Protein AF-A0A2E6LVF4-F1 (afdb_monomer_lite)

Sequence (150 aa):
MNKNSSKKTPPVAASDVGRAAFCPHFLELKQQGHTPSKQAQYLMKQGSQAHADFNQSITRAKSKDKRCYIASYLYGIDDPRTESLRQFRDKKLLPHKAGRFFVSAYYRTSPFIITLAQKSSMINKLLNTAINGFMTKIKDLNNNKNKGDS

Secondary structure (DSSP, 8-state):
--------PPPPPHHHHHHHHH-HHHHHHHHTTPPPPHHHHHHHHHHHHHHHHHHHHHHHHHHH----HHHHHHH-TT-HHHHHHHHHIIIIISSSHHHHHHHHHHHHHHHHHHHHHHH-HHHHHHHHHHHHHHHHHHHHHHHHHTTS--

pLDDT: mean 76.9, std 12.7, range [40.38, 95.19]

Radius of gyration: 26.53 Å; chains: 1; bounding box: 86×35×64 Å

Foldseek 3Di:
DDDPPPPDDPDDDPVLVVVCVVPVVVNVCVVVVPDDDPVVVVVVVVVVVVVVVVVVVVVVVVVVPLQQLLCCVLPNRPDVLSVLVVCCLVVPQVVDPNSVVVSVVSVVCVVVLVVVVVVDVVSVVVSVVVSVVVVVVSVVVVVVVVVPPD

Structure (mmCIF, N/CA/C/O backbone):
data_AF-A0A2E6LVF4-F1
#
_entry.id   AF-A0A2E6LVF4-F1
#
loop_
_atom_site.group_PDB
_atom_site.id
_atom_site.type_symbol
_atom_site.label_atom_id
_atom_site.label_alt_id
_atom_site.label_comp_id
_atom_site.label_asym_id
_atom_site.label_entity_id
_atom_site.label_seq_id
_atom_site.pdbx_PDB_ins_code
_atom_site.Cartn_x
_atom_site.Cartn_y
_atom_site.Cartn_z
_atom_site.occupancy
_atom_site.B_iso_or_equiv
_atom_site.auth_seq_id
_atom_site.auth_comp_id
_atom_site.auth_asym_id
_atom_site.auth_atom_id
_atom_site.pdbx_PDB_model_num
ATOM 1 N N . MET A 1 1 ? 47.069 -7.829 3.163 1.00 41.62 1 MET A N 1
ATOM 2 C CA . MET A 1 1 ? 45.705 -7.247 3.177 1.00 41.62 1 MET A CA 1
ATOM 3 C C . MET A 1 1 ? 45.307 -6.913 1.744 1.00 41.62 1 MET A C 1
ATOM 5 O O . MET A 1 1 ? 45.839 -5.951 1.213 1.00 41.62 1 MET A O 1
ATOM 9 N N . ASN A 1 2 ? 44.434 -7.690 1.095 1.00 43.41 2 ASN A N 1
ATOM 10 C CA . ASN A 1 2 ? 43.874 -7.308 -0.207 1.00 43.41 2 ASN A CA 1
ATOM 11 C C . ASN A 1 2 ? 42.346 -7.297 -0.100 1.00 43.41 2 ASN A C 1
ATOM 13 O O . ASN A 1 2 ? 41.736 -8.287 0.301 1.00 43.41 2 ASN A O 1
ATOM 17 N N . LYS A 1 3 ? 41.760 -6.120 -0.321 1.00 48.97 3 LYS A N 1
ATOM 18 C CA . LYS A 1 3 ? 40.359 -5.816 -0.033 1.00 48.97 3 LYS A CA 1
ATOM 19 C C . LYS A 1 3 ? 39.480 -6.537 -1.053 1.00 48.97 3 LYS A C 1
ATOM 21 O O . LYS A 1 3 ? 39.584 -6.306 -2.253 1.00 48.97 3 LYS A O 1
ATOM 26 N N . ASN A 1 4 ? 38.615 -7.408 -0.543 1.00 51.94 4 ASN A N 1
ATOM 27 C CA . ASN A 1 4 ? 37.596 -8.129 -1.290 1.00 51.94 4 ASN A CA 1
ATOM 28 C C . ASN A 1 4 ? 36.527 -7.128 -1.768 1.00 51.94 4 ASN A C 1
ATOM 30 O O . ASN A 1 4 ? 35.537 -6.862 -1.086 1.00 51.94 4 ASN A O 1
ATOM 34 N N . SER A 1 5 ? 36.786 -6.488 -2.907 1.00 54.06 5 SER A N 1
ATOM 35 C CA . SER A 1 5 ? 35.854 -5.581 -3.569 1.00 54.06 5 SER A CA 1
ATOM 36 C C . SER A 1 5 ? 34.705 -6.406 -4.139 1.00 54.06 5 SER A C 1
ATOM 38 O O . SER A 1 5 ? 34.815 -6.966 -5.227 1.00 54.06 5 SER A O 1
ATOM 40 N N . SER A 1 6 ? 33.611 -6.497 -3.382 1.00 55.31 6 SER A N 1
ATOM 41 C CA . SER A 1 6 ? 32.324 -7.045 -3.817 1.00 55.31 6 SER A CA 1
ATOM 42 C C . SER A 1 6 ? 31.917 -6.404 -5.153 1.00 55.31 6 SER A C 1
ATOM 44 O O . SER A 1 6 ? 31.409 -5.281 -5.192 1.00 55.31 6 SER A O 1
ATOM 46 N N . LYS A 1 7 ? 32.209 -7.079 -6.273 1.00 57.72 7 LYS A N 1
ATOM 47 C CA . LYS A 1 7 ? 31.788 -6.643 -7.607 1.00 57.72 7 LYS A CA 1
ATOM 48 C C . LYS A 1 7 ? 30.271 -6.783 -7.665 1.00 57.72 7 LYS A C 1
ATOM 50 O O . LYS A 1 7 ? 29.756 -7.886 -7.825 1.00 57.72 7 LYS A O 1
ATOM 55 N N . LYS A 1 8 ? 29.547 -5.673 -7.512 1.00 65.94 8 LYS A N 1
ATOM 56 C CA . LYS A 1 8 ? 28.104 -5.646 -7.767 1.00 65.94 8 LYS A CA 1
ATOM 57 C C . LYS A 1 8 ? 27.890 -5.915 -9.255 1.00 65.94 8 LYS A C 1
ATOM 59 O O . LYS A 1 8 ? 28.313 -5.118 -10.088 1.00 65.94 8 LYS A O 1
ATOM 64 N N . THR A 1 9 ? 27.274 -7.044 -9.586 1.00 77.12 9 THR A N 1
ATOM 65 C CA . THR A 1 9 ? 26.863 -7.343 -10.959 1.00 77.12 9 THR A CA 1
ATOM 66 C C . THR A 1 9 ? 25.803 -6.335 -11.405 1.00 77.12 9 THR A C 1
ATOM 68 O O . THR A 1 9 ? 24.913 -6.009 -10.612 1.00 77.12 9 THR A O 1
ATOM 71 N N . PRO A 1 10 ? 25.878 -5.828 -12.646 1.00 78.06 10 PRO A N 1
ATOM 72 C CA . PRO A 1 10 ? 24.862 -4.928 -13.167 1.00 78.06 10 PRO A CA 1
ATOM 73 C C . PRO A 1 10 ? 23.495 -5.631 -13.202 1.00 78.06 10 PRO A C 1
ATOM 75 O O . PRO A 1 10 ? 23.433 -6.854 -13.361 1.00 78.06 10 PRO A O 1
ATOM 78 N N . PRO A 1 11 ? 22.393 -4.883 -13.033 1.00 83.06 11 PRO A N 1
ATOM 79 C CA . PRO A 1 11 ? 21.054 -5.456 -13.065 1.00 83.06 11 PRO A CA 1
ATOM 80 C C . PRO A 1 11 ? 20.776 -6.097 -14.431 1.00 83.06 11 PRO A C 1
ATOM 82 O O . PRO A 1 11 ? 20.962 -5.466 -15.471 1.00 83.06 11 PRO A O 1
ATOM 85 N N . VAL A 1 12 ? 20.315 -7.351 -14.421 1.00 86.06 12 VAL A N 1
ATOM 86 C CA . VAL A 1 12 ? 19.948 -8.104 -15.629 1.00 86.06 12 VAL A CA 1
ATOM 87 C C . VAL A 1 12 ? 18.448 -7.956 -15.867 1.00 86.06 12 VAL A C 1
ATOM 89 O O . VAL A 1 12 ? 17.646 -8.206 -14.965 1.00 86.06 12 VAL A O 1
ATOM 92 N N . ALA A 1 13 ? 18.048 -7.549 -17.073 1.00 86.00 13 ALA A N 1
ATOM 93 C CA . ALA A 1 13 ? 16.633 -7.445 -17.410 1.00 86.00 13 ALA A CA 1
ATOM 94 C C . ALA A 1 13 ? 16.029 -8.838 -17.639 1.00 86.00 13 ALA A C 1
ATOM 96 O O . ALA A 1 13 ? 16.625 -9.683 -18.305 1.00 86.00 13 ALA A O 1
ATOM 97 N N . ALA A 1 14 ? 14.802 -9.062 -17.162 1.00 87.56 14 ALA A N 1
ATOM 98 C CA . ALA A 1 14 ? 14.094 -10.331 -17.359 1.00 87.56 14 ALA A CA 1
ATOM 99 C C . ALA A 1 14 ? 13.953 -10.706 -18.849 1.00 87.56 14 ALA A C 1
ATOM 101 O O . ALA A 1 14 ? 14.059 -11.873 -19.219 1.00 87.56 14 ALA A O 1
ATOM 102 N N . SER A 1 15 ? 13.789 -9.708 -19.721 1.00 85.62 15 SER A N 1
ATOM 103 C CA . SER A 1 15 ? 13.723 -9.900 -21.172 1.00 85.62 15 SER A CA 1
ATOM 104 C C . SER A 1 15 ? 15.050 -10.340 -21.795 1.00 85.62 15 SER A C 1
ATOM 106 O O . SER A 1 15 ? 15.044 -10.930 -22.873 1.00 85.62 15 SER A O 1
ATOM 108 N N . ASP A 1 16 ? 16.188 -10.072 -21.153 1.00 87.06 16 ASP A N 1
ATOM 109 C CA . ASP A 1 16 ? 17.487 -10.553 -21.626 1.00 87.06 16 ASP A CA 1
ATOM 110 C C . ASP A 1 16 ? 17.668 -12.027 -21.297 1.00 87.06 16 ASP A C 1
ATOM 112 O O . ASP A 1 16 ? 18.053 -12.791 -22.175 1.00 87.06 16 ASP A O 1
ATOM 116 N N . VAL A 1 17 ? 17.310 -12.433 -20.074 1.00 89.38 17 VAL A N 1
ATOM 117 C CA . VAL A 1 17 ? 17.316 -13.846 -19.665 1.00 89.38 17 VAL A CA 1
ATOM 118 C C . VAL A 1 17 ? 16.384 -14.657 -20.563 1.00 89.38 17 VAL A C 1
ATOM 120 O O . VAL A 1 17 ? 16.783 -15.688 -21.097 1.00 89.38 17 VAL A O 1
ATOM 123 N N . GLY A 1 18 ? 15.167 -14.152 -20.794 1.00 89.88 18 GLY A N 1
ATOM 124 C CA . GLY A 1 18 ? 14.196 -14.803 -21.669 1.00 89.88 18 GLY A CA 1
ATOM 125 C C . GLY A 1 18 ? 14.708 -14.963 -23.100 1.00 89.88 18 GLY A C 1
ATOM 126 O O . GLY A 1 18 ? 14.621 -16.048 -23.658 1.00 89.88 18 GLY A O 1
ATOM 127 N N . ARG A 1 19 ? 15.297 -13.918 -23.694 1.00 87.94 19 ARG A N 1
ATOM 128 C CA . ARG A 1 19 ? 15.840 -14.000 -25.062 1.00 87.94 19 ARG A CA 1
ATOM 129 C C . ARG A 1 19 ? 17.070 -14.897 -25.158 1.00 87.94 19 ARG A C 1
ATOM 131 O O . ARG A 1 19 ? 17.174 -15.646 -26.123 1.00 87.94 19 ARG A O 1
ATOM 138 N N . ALA A 1 20 ? 17.953 -14.860 -24.161 1.00 89.50 20 ALA A N 1
ATOM 139 C CA . ALA A 1 20 ? 19.141 -15.707 -24.112 1.00 89.50 20 ALA A CA 1
ATOM 140 C C . ALA A 1 20 ? 18.792 -17.203 -24.044 1.00 89.50 20 ALA A C 1
ATOM 142 O O . ALA A 1 20 ? 19.532 -18.013 -24.592 1.00 89.50 20 ALA A O 1
ATOM 143 N N . ALA A 1 21 ? 17.652 -17.563 -23.438 1.00 93.25 21 ALA A N 1
ATOM 144 C CA . ALA A 1 21 ? 17.172 -18.946 -23.409 1.00 93.25 21 ALA A CA 1
ATOM 145 C C . ALA A 1 21 ? 16.827 -19.494 -24.806 1.00 93.25 21 ALA A C 1
ATOM 147 O O . ALA A 1 21 ? 17.006 -20.682 -25.053 1.00 93.25 21 ALA A O 1
ATOM 148 N N . PHE A 1 22 ? 16.353 -18.640 -25.720 1.00 92.19 22 PHE A N 1
ATOM 149 C CA . PHE A 1 22 ? 16.023 -19.038 -27.093 1.00 92.19 22 PHE A CA 1
ATOM 150 C C . PHE A 1 22 ? 17.192 -18.842 -28.064 1.00 92.19 22 PHE A C 1
ATOM 152 O O . PHE A 1 22 ? 17.386 -19.652 -28.964 1.00 92.19 22 PHE A O 1
ATOM 159 N N . CYS A 1 23 ? 17.953 -17.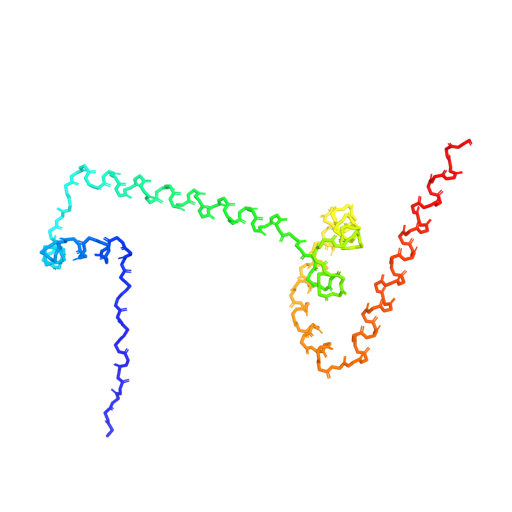756 -27.911 1.00 89.69 23 CYS A N 1
ATOM 160 C CA . CYS A 1 23 ? 19.057 -17.407 -28.796 1.00 89.69 23 CYS A CA 1
ATOM 161 C C . CYS A 1 23 ? 20.216 -16.795 -27.991 1.00 89.69 23 CYS A C 1
ATOM 163 O O . CYS A 1 23 ? 20.184 -15.602 -27.677 1.00 89.69 23 CYS A O 1
ATOM 165 N N . PRO A 1 24 ? 21.269 -17.574 -27.691 1.00 89.50 24 PRO A N 1
ATOM 166 C CA . PRO A 1 24 ? 22.457 -17.074 -26.998 1.00 89.50 24 PRO A CA 1
ATOM 167 C C . PRO A 1 24 ? 23.143 -15.930 -27.756 1.00 89.50 24 PRO A C 1
ATOM 169 O O . PRO A 1 24 ? 23.601 -14.964 -27.148 1.00 89.50 24 PRO A O 1
ATOM 172 N N . HIS A 1 25 ? 23.125 -15.991 -29.092 1.00 90.69 25 HIS A N 1
ATOM 173 C CA . HIS A 1 25 ? 23.748 -14.997 -29.965 1.00 90.69 25 HIS A CA 1
ATOM 174 C C . HIS A 1 25 ? 23.147 -13.586 -29.801 1.00 90.69 25 HIS A C 1
ATOM 176 O O . HIS A 1 25 ? 23.851 -12.580 -29.893 1.00 90.69 25 HIS A O 1
ATOM 182 N N . PHE A 1 26 ? 21.860 -13.478 -29.448 1.00 88.62 26 PHE A N 1
ATOM 183 C CA . PHE A 1 26 ? 21.244 -12.187 -29.121 1.00 88.62 26 PHE A CA 1
ATOM 184 C C . PHE A 1 26 ? 21.996 -11.447 -27.998 1.00 88.62 26 PHE A C 1
ATOM 186 O O . PHE A 1 26 ? 22.110 -10.218 -28.031 1.00 88.62 26 PHE A O 1
ATOM 193 N N . LEU A 1 27 ? 22.513 -12.177 -27.004 1.00 88.50 27 LEU A N 1
ATOM 194 C CA . LEU A 1 27 ? 23.215 -11.580 -25.872 1.00 88.50 27 LEU A CA 1
ATOM 195 C C . LEU A 1 27 ? 24.570 -10.997 -26.294 1.00 88.50 27 LEU A C 1
ATOM 197 O O . LEU A 1 27 ? 24.925 -9.913 -25.837 1.00 88.50 27 LEU A O 1
ATOM 201 N N . GLU A 1 28 ? 25.286 -11.671 -27.195 1.00 90.00 28 GLU A N 1
ATOM 202 C CA . GLU A 1 28 ? 26.558 -11.197 -27.756 1.00 90.00 28 GLU A CA 1
ATOM 203 C C . GLU A 1 28 ? 26.364 -9.904 -28.553 1.00 90.00 28 GLU A C 1
ATOM 205 O O . GLU A 1 28 ? 27.052 -8.914 -28.309 1.00 90.00 28 GLU A O 1
ATOM 210 N N . LEU A 1 29 ? 25.359 -9.871 -29.435 1.00 88.56 29 LEU A N 1
ATOM 211 C CA . LEU A 1 29 ? 24.989 -8.678 -30.205 1.00 88.56 29 LEU A CA 1
ATOM 212 C C . LEU A 1 29 ? 24.655 -7.497 -29.284 1.00 88.56 29 LEU A C 1
ATOM 214 O O . LEU A 1 29 ? 25.062 -6.359 -29.533 1.00 88.56 29 LEU A O 1
ATOM 218 N N . LYS A 1 30 ? 23.946 -7.761 -28.181 1.00 86.69 30 LYS A N 1
ATOM 219 C CA . LYS A 1 30 ? 23.636 -6.740 -27.177 1.00 86.69 30 LYS A CA 1
ATOM 220 C C . LYS A 1 30 ? 24.895 -6.230 -26.467 1.00 86.69 30 LYS A C 1
ATOM 222 O O . LYS A 1 30 ? 24.999 -5.028 -26.232 1.00 86.69 30 LYS A O 1
ATOM 227 N N . GLN A 1 31 ? 25.841 -7.110 -26.134 1.00 86.75 31 GLN A N 1
ATOM 228 C CA . GLN A 1 31 ? 27.120 -6.729 -25.518 1.00 86.75 31 GLN A CA 1
ATOM 229 C C . GLN A 1 31 ? 27.994 -5.893 -26.459 1.00 86.75 31 GLN A C 1
ATOM 231 O O . GLN A 1 31 ? 28.641 -4.951 -26.013 1.00 86.75 31 GLN A O 1
ATOM 236 N N . GLN A 1 32 ? 27.953 -6.187 -27.758 1.00 90.94 32 GLN A N 1
ATOM 237 C CA . GLN A 1 32 ? 28.602 -5.403 -28.814 1.00 90.94 32 GLN A CA 1
ATOM 238 C C . GLN A 1 32 ? 27.914 -4.048 -29.075 1.00 90.94 32 GLN A C 1
ATOM 240 O O . GLN A 1 32 ? 28.397 -3.249 -29.872 1.00 90.94 32 GLN A O 1
ATOM 245 N N . GLY A 1 33 ? 26.797 -3.759 -28.397 1.00 87.62 33 GLY A N 1
ATOM 246 C CA . GLY A 1 33 ? 26.097 -2.481 -28.500 1.00 87.62 33 GLY A CA 1
ATOM 247 C C . GLY A 1 33 ? 25.200 -2.352 -29.732 1.00 87.62 33 GLY A C 1
ATOM 248 O O . GLY A 1 33 ? 24.794 -1.239 -30.069 1.00 87.62 33 GLY A O 1
ATOM 249 N N . HIS A 1 34 ? 24.853 -3.459 -30.402 1.00 86.88 34 HIS A N 1
ATOM 250 C CA . HIS A 1 34 ? 23.921 -3.410 -31.525 1.00 86.88 34 HIS A CA 1
ATOM 251 C C . HIS A 1 34 ? 22.544 -2.922 -31.072 1.00 86.88 34 HIS A C 1
ATOM 253 O O . HIS A 1 34 ? 21.962 -3.406 -30.095 1.00 86.88 34 HIS A O 1
ATOM 259 N N . THR A 1 35 ? 22.005 -1.948 -31.805 1.00 83.88 35 THR A N 1
ATOM 260 C CA . THR A 1 35 ? 20.710 -1.358 -31.474 1.00 83.88 35 THR A CA 1
ATOM 261 C C . THR A 1 35 ? 19.565 -2.203 -32.038 1.00 83.88 35 THR A C 1
ATOM 263 O O . THR A 1 35 ? 19.644 -2.700 -33.164 1.00 83.88 35 THR A O 1
ATOM 266 N N . PRO A 1 36 ? 18.478 -2.394 -31.271 1.00 85.50 36 PRO A N 1
ATOM 267 C CA . PRO A 1 36 ? 17.307 -3.109 -31.757 1.00 85.50 36 PRO A CA 1
ATOM 268 C C . PRO A 1 36 ? 16.617 -2.332 -32.885 1.00 85.50 36 PRO A C 1
ATOM 270 O O . PRO A 1 36 ? 16.675 -1.101 -32.931 1.00 85.50 36 PRO A O 1
ATOM 273 N N . SER A 1 37 ? 15.912 -3.051 -33.762 1.00 90.69 37 SER A N 1
ATOM 274 C CA . SER A 1 37 ? 15.150 -2.456 -34.867 1.00 90.69 37 SER A CA 1
ATOM 275 C C . SER A 1 37 ? 14.093 -1.457 -34.372 1.00 90.69 37 SER A C 1
ATOM 277 O O . SER A 1 37 ? 13.613 -1.547 -33.239 1.00 90.69 37 SER A O 1
ATOM 279 N N . LYS A 1 38 ? 13.665 -0.522 -35.233 1.00 94.56 38 LYS A N 1
ATOM 280 C CA . LYS A 1 38 ? 12.624 0.471 -34.890 1.00 94.56 38 LYS A CA 1
ATOM 281 C C . LYS A 1 38 ? 11.333 -0.183 -34.384 1.00 94.56 38 LYS A C 1
ATOM 283 O O . LYS A 1 38 ? 10.740 0.282 -33.414 1.00 94.56 38 LYS A O 1
ATOM 288 N N . GLN A 1 39 ? 10.928 -1.290 -35.006 1.00 94.00 39 GLN A N 1
ATOM 289 C CA . GLN A 1 39 ? 9.763 -2.064 -34.582 1.00 94.00 39 GLN A CA 1
ATOM 290 C C . GLN A 1 39 ? 9.964 -2.663 -33.184 1.00 94.00 39 GLN A C 1
ATOM 292 O O . GLN A 1 39 ? 9.086 -2.542 -32.332 1.00 94.00 39 GLN A O 1
ATOM 297 N N . ALA A 1 40 ? 11.132 -3.252 -32.913 1.00 87.69 40 ALA A N 1
ATOM 298 C CA . ALA A 1 40 ? 11.448 -3.793 -31.594 1.00 87.69 40 ALA A CA 1
ATOM 299 C C . ALA A 1 40 ? 11.470 -2.696 -30.516 1.00 87.69 40 ALA A C 1
ATOM 301 O O . ALA A 1 40 ? 10.923 -2.891 -29.433 1.00 87.69 40 ALA A O 1
ATOM 302 N N . GLN A 1 41 ? 12.021 -1.518 -30.822 1.00 91.56 41 GLN A N 1
ATOM 303 C CA . GLN A 1 41 ? 11.997 -0.363 -29.917 1.00 91.56 41 GLN A CA 1
ATOM 304 C C . GLN A 1 41 ? 10.566 0.087 -29.599 1.00 91.56 41 GLN A C 1
ATOM 306 O O . GLN A 1 41 ? 10.243 0.336 -28.436 1.00 91.56 41 GLN A O 1
ATOM 311 N N . TYR A 1 42 ? 9.693 0.147 -30.610 1.00 94.75 42 TYR A N 1
ATOM 312 C CA . TYR A 1 42 ? 8.279 0.470 -30.423 1.00 94.75 42 TYR A CA 1
ATOM 313 C C . TYR A 1 42 ? 7.591 -0.529 -29.482 1.00 94.75 42 TYR A C 1
ATOM 315 O O . TYR A 1 42 ? 6.961 -0.115 -28.509 1.00 94.75 42 TYR A O 1
ATOM 323 N N . LEU A 1 43 ? 7.781 -1.834 -29.704 1.00 91.75 43 LEU A N 1
ATOM 324 C CA . LEU A 1 43 ? 7.214 -2.886 -28.852 1.00 91.75 43 LEU A CA 1
ATOM 325 C C . LEU A 1 43 ? 7.738 -2.809 -27.408 1.00 91.75 43 LEU A C 1
ATOM 327 O O . LEU A 1 43 ? 6.966 -2.938 -26.460 1.00 91.75 43 LEU A O 1
ATOM 331 N N . MET A 1 44 ? 9.033 -2.538 -27.218 1.00 88.56 44 MET A N 1
ATOM 332 C CA . MET A 1 44 ? 9.627 -2.370 -25.885 1.00 88.56 44 MET A CA 1
ATOM 333 C C . MET A 1 44 ? 9.062 -1.152 -25.145 1.00 88.56 44 MET A C 1
ATOM 335 O O . MET A 1 44 ? 8.820 -1.220 -23.937 1.00 88.56 44 MET A O 1
ATOM 339 N N . LYS A 1 45 ? 8.823 -0.044 -25.857 1.00 93.19 45 LYS A N 1
ATOM 340 C CA . LYS A 1 45 ? 8.197 1.157 -25.289 1.00 93.19 45 LYS A CA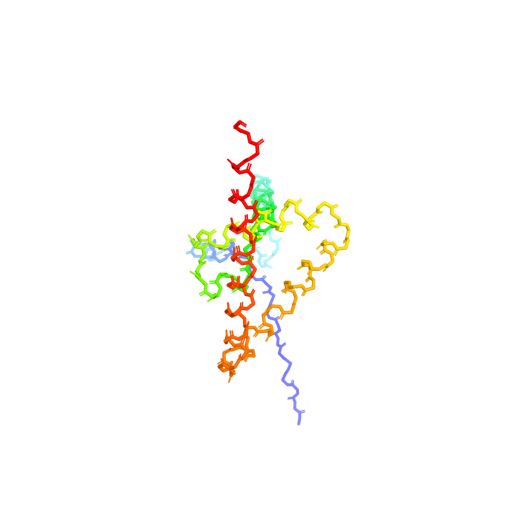 1
ATOM 341 C C . LYS A 1 45 ? 6.753 0.880 -24.871 1.00 93.19 45 LYS A C 1
ATOM 343 O O . LYS A 1 45 ? 6.380 1.226 -23.754 1.00 93.19 45 LYS A O 1
ATOM 348 N N . GLN A 1 46 ? 5.984 0.206 -25.728 1.00 95.19 46 GLN A N 1
ATOM 349 C CA . GLN A 1 46 ? 4.618 -0.238 -25.426 1.00 95.19 46 GLN A CA 1
ATOM 350 C C . GLN A 1 46 ? 4.582 -1.135 -24.179 1.00 95.19 46 GLN A C 1
ATOM 352 O O . GLN A 1 46 ? 3.827 -0.869 -23.246 1.00 95.19 46 GLN A O 1
ATOM 357 N N . GLY A 1 47 ? 5.463 -2.139 -24.100 1.00 91.19 47 GLY A N 1
ATOM 358 C CA . GLY A 1 47 ? 5.572 -3.008 -22.923 1.00 91.19 47 GLY A CA 1
ATOM 359 C C . GLY A 1 47 ? 5.938 -2.242 -21.648 1.00 91.19 47 GLY A C 1
ATOM 360 O O . GLY A 1 47 ? 5.357 -2.471 -20.590 1.00 91.19 47 GLY A O 1
ATOM 361 N N . SER A 1 48 ? 6.858 -1.279 -21.749 1.00 92.56 48 SER A N 1
ATOM 362 C CA . SER A 1 48 ? 7.268 -0.439 -20.614 1.00 92.56 48 SER A CA 1
ATOM 363 C C . SER A 1 48 ? 6.115 0.422 -20.088 1.00 92.56 48 SER A C 1
ATOM 365 O O . SER A 1 48 ? 5.965 0.566 -18.875 1.00 92.56 48 SER A O 1
ATOM 367 N N . GLN A 1 49 ? 5.275 0.951 -20.982 1.00 94.81 49 GLN A N 1
ATOM 368 C CA . GLN A 1 49 ? 4.071 1.692 -20.607 1.00 94.81 49 GLN A CA 1
ATOM 369 C C . GLN A 1 49 ? 3.051 0.783 -19.910 1.00 94.81 49 GLN A C 1
ATOM 371 O O . GLN A 1 49 ? 2.606 1.107 -18.813 1.00 94.81 49 GLN A O 1
ATOM 376 N N . ALA A 1 50 ? 2.774 -0.398 -20.469 1.00 93.69 50 ALA A N 1
ATOM 377 C CA . ALA A 1 50 ? 1.872 -1.367 -19.847 1.00 93.69 50 ALA A CA 1
ATOM 378 C C . ALA A 1 50 ? 2.341 -1.782 -18.436 1.00 93.69 50 ALA A C 1
ATOM 380 O O . ALA A 1 50 ? 1.534 -1.874 -17.508 1.00 93.69 50 ALA A O 1
ATOM 381 N N . HIS A 1 51 ? 3.651 -1.971 -18.235 1.00 91.38 51 HIS A N 1
ATOM 382 C CA . HIS A 1 51 ? 4.217 -2.228 -16.908 1.00 91.38 51 HIS A CA 1
ATOM 383 C C . HIS A 1 51 ? 4.030 -1.051 -15.944 1.00 91.38 51 HIS A C 1
ATOM 385 O O . HIS A 1 51 ? 3.729 -1.268 -14.769 1.00 91.38 51 HIS A O 1
ATOM 391 N N . ALA A 1 52 ? 4.204 0.186 -16.413 1.00 92.94 52 ALA A N 1
ATOM 392 C CA . ALA A 1 52 ? 3.991 1.374 -15.593 1.00 92.94 52 ALA A CA 1
ATOM 393 C C . ALA A 1 52 ? 2.523 1.500 -15.156 1.00 92.94 52 ALA A C 1
ATOM 395 O O . ALA A 1 52 ? 2.255 1.706 -13.969 1.00 92.94 52 ALA A O 1
ATOM 396 N N . ASP A 1 53 ? 1.588 1.291 -16.082 1.00 93.75 53 ASP A N 1
ATOM 397 C CA . ASP A 1 53 ? 0.148 1.339 -15.820 1.00 93.75 53 ASP A CA 1
ATOM 398 C C . ASP A 1 53 ? -0.270 0.249 -14.823 1.00 93.75 53 ASP A C 1
ATOM 400 O O . ASP A 1 53 ? -0.972 0.519 -13.840 1.00 93.75 53 ASP A O 1
ATOM 404 N N . PHE A 1 54 ? 0.241 -0.974 -14.999 1.00 92.75 54 PHE A N 1
ATOM 405 C CA . PHE A 1 54 ? 0.023 -2.068 -14.055 1.00 92.75 54 PHE A CA 1
ATOM 406 C C . PHE A 1 54 ? 0.577 -1.734 -12.665 1.00 92.75 54 PHE A C 1
ATOM 408 O O . PHE A 1 54 ? -0.157 -1.810 -11.677 1.00 92.75 54 PHE A O 1
ATOM 415 N N . ASN A 1 55 ? 1.829 -1.283 -12.567 1.00 92.62 55 ASN A N 1
ATOM 416 C CA . ASN A 1 55 ? 2.435 -0.896 -11.291 1.00 92.62 55 ASN A CA 1
ATOM 417 C C . ASN A 1 55 ? 1.653 0.230 -10.603 1.00 92.62 55 ASN A C 1
ATOM 419 O O . ASN A 1 55 ? 1.488 0.225 -9.376 1.00 92.62 55 ASN A O 1
ATOM 423 N N . GLN A 1 56 ? 1.120 1.175 -11.375 1.00 90.94 56 GLN A N 1
ATOM 424 C CA . GLN A 1 56 ? 0.268 2.231 -10.851 1.00 90.94 56 GLN A CA 1
ATOM 425 C C . GLN A 1 56 ? -1.053 1.666 -10.313 1.00 90.94 56 GLN A C 1
ATOM 427 O O . GLN A 1 56 ? -1.481 2.049 -9.221 1.00 90.94 56 GLN A O 1
ATOM 432 N N . SER A 1 57 ? -1.681 0.732 -11.032 1.00 88.06 57 SER A N 1
ATOM 433 C CA . SER A 1 57 ? -2.912 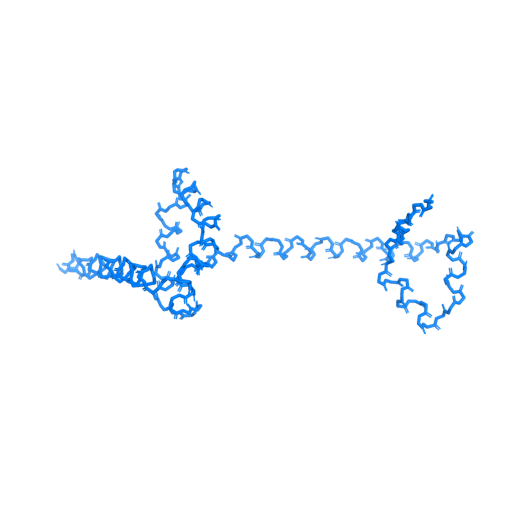0.064 -10.594 1.00 88.06 57 SER A CA 1
ATOM 434 C C . SER A 1 57 ? -2.717 -0.712 -9.286 1.00 88.06 57 SER A C 1
ATOM 436 O O . SER A 1 57 ? -3.508 -0.544 -8.357 1.00 88.06 57 SER A O 1
ATOM 438 N N . ILE A 1 58 ? -1.610 -1.450 -9.151 1.00 87.88 58 ILE A N 1
ATOM 439 C CA . ILE A 1 58 ? -1.254 -2.184 -7.931 1.00 87.88 58 ILE A CA 1
ATOM 440 C C . ILE A 1 58 ? -0.995 -1.217 -6.779 1.00 87.88 58 ILE A C 1
ATOM 442 O O . ILE A 1 58 ? -1.479 -1.429 -5.670 1.00 87.88 58 ILE A O 1
ATOM 446 N N . THR A 1 59 ? -0.292 -0.113 -7.029 1.00 78.12 59 THR A N 1
ATOM 447 C CA . THR A 1 59 ? -0.041 0.907 -6.001 1.00 78.12 59 THR A CA 1
ATOM 448 C C . THR A 1 59 ? -1.345 1.548 -5.512 1.00 78.12 59 THR A C 1
ATOM 450 O O . THR A 1 59 ? -1.537 1.723 -4.307 1.00 78.12 59 THR A O 1
ATOM 453 N N . ARG A 1 60 ? -2.280 1.847 -6.426 1.00 75.44 60 ARG A N 1
ATOM 454 C CA . ARG A 1 60 ? -3.627 2.350 -6.096 1.00 75.44 60 ARG A CA 1
ATOM 455 C C . ARG A 1 60 ? -4.468 1.310 -5.350 1.00 75.44 60 ARG A C 1
ATOM 457 O O . ARG A 1 60 ? -5.211 1.671 -4.443 1.00 75.44 60 ARG A O 1
ATOM 464 N N . ALA A 1 61 ? -4.367 0.033 -5.709 1.00 73.50 61 ALA A N 1
ATOM 465 C CA . ALA A 1 61 ? -5.045 -1.049 -5.000 1.00 73.50 61 ALA A CA 1
ATOM 466 C C . ALA A 1 61 ? -4.477 -1.223 -3.582 1.00 73.50 61 ALA A C 1
ATOM 468 O O . ALA A 1 61 ? -5.233 -1.300 -2.620 1.00 73.50 61 ALA A O 1
ATOM 469 N N . LYS A 1 62 ? -3.151 -1.166 -3.422 1.00 67.62 62 LYS A N 1
ATOM 470 C CA . LYS A 1 62 ? -2.464 -1.256 -2.127 1.00 67.62 62 LYS A CA 1
ATOM 471 C C . LYS A 1 62 ? -2.785 -0.084 -1.196 1.00 67.62 62 LYS A C 1
ATOM 473 O O . LYS A 1 62 ? -2.915 -0.285 0.003 1.00 67.62 62 LYS A O 1
ATOM 478 N N . SER A 1 63 ? -2.940 1.135 -1.716 1.00 60.81 63 SER A N 1
ATOM 479 C CA . SER A 1 63 ? -3.359 2.283 -0.893 1.00 60.81 63 SER A CA 1
ATOM 480 C C . SER A 1 63 ? -4.830 2.207 -0.459 1.00 60.81 63 SER A C 1
ATOM 482 O O . SER A 1 63 ? -5.213 2.801 0.556 1.00 60.81 63 SER A O 1
ATOM 484 N N . LYS A 1 64 ? -5.655 1.456 -1.200 1.00 58.12 64 LYS A N 1
ATOM 485 C CA . LYS A 1 64 ? -7.021 1.088 -0.806 1.00 58.12 64 LYS A CA 1
ATOM 486 C C . LYS A 1 64 ? -7.057 -0.103 0.151 1.00 58.12 64 LYS A C 1
ATOM 488 O O . LYS A 1 64 ? -7.974 -0.168 0.967 1.00 58.12 64 LYS A O 1
ATOM 493 N N . ASP A 1 65 ? -6.064 -0.991 0.102 1.00 61.09 65 ASP A N 1
ATOM 494 C CA . ASP A 1 65 ? -5.904 -2.105 1.037 1.00 61.09 65 ASP A CA 1
ATOM 495 C C . ASP A 1 65 ? -5.474 -1.603 2.425 1.00 61.09 65 ASP A C 1
ATOM 497 O O . ASP A 1 65 ? -4.319 -1.658 2.845 1.00 61.09 65 ASP A O 1
ATOM 501 N N . LYS A 1 66 ? -6.443 -1.051 3.152 1.00 62.16 66 LYS A N 1
ATOM 502 C CA . LYS A 1 66 ? -6.280 -0.575 4.522 1.00 62.16 66 LYS A CA 1
ATOM 503 C C . LYS A 1 66 ? -6.703 -1.679 5.492 1.00 62.16 66 LYS A C 1
ATOM 505 O O . LYS A 1 66 ? -7.609 -1.500 6.308 1.00 62.16 66 LYS A O 1
ATOM 510 N N . ARG A 1 67 ? -6.100 -2.862 5.401 1.00 66.44 67 ARG A N 1
ATOM 511 C CA . ARG A 1 67 ? -6.302 -3.925 6.401 1.00 66.44 67 ARG A CA 1
ATOM 512 C C . ARG A 1 67 ? -5.857 -3.424 7.775 1.00 66.44 67 ARG A C 1
ATOM 514 O O . ARG A 1 67 ? -4.775 -2.866 7.900 1.00 66.44 67 ARG A O 1
ATOM 521 N N . CYS A 1 68 ? -6.691 -3.539 8.806 1.00 68.00 68 CYS A N 1
ATOM 522 C CA . CYS A 1 68 ? -6.315 -3.178 10.177 1.00 68.00 68 CYS A CA 1
ATOM 523 C C . CYS A 1 68 ? -5.405 -4.275 10.735 1.00 68.00 68 CYS A C 1
ATOM 525 O O . CYS A 1 68 ? -5.891 -5.350 11.072 1.00 68.00 68 CYS A O 1
ATOM 527 N N . TYR A 1 69 ? -4.100 -4.014 10.824 1.00 71.31 69 TYR A N 1
ATOM 528 C CA . TYR A 1 69 ? -3.092 -5.035 11.131 1.00 71.31 69 TYR A CA 1
ATOM 529 C C . TYR A 1 69 ? -3.339 -5.741 12.479 1.00 71.31 69 TYR A C 1
ATOM 531 O O . TYR A 1 69 ? -3.273 -6.963 12.560 1.00 71.31 69 TYR A O 1
ATOM 539 N N . ILE A 1 70 ? -3.693 -4.983 13.522 1.00 68.31 70 ILE A N 1
ATOM 540 C CA . ILE A 1 70 ? -3.978 -5.533 14.859 1.00 68.31 70 ILE A CA 1
ATOM 541 C C . ILE A 1 70 ? -5.268 -6.370 14.864 1.00 68.31 70 ILE A C 1
ATOM 543 O O . ILE A 1 70 ? -5.310 -7.433 15.474 1.00 68.31 70 ILE A O 1
ATOM 547 N N . ALA A 1 71 ? -6.317 -5.919 14.172 1.00 69.38 71 ALA A N 1
ATOM 548 C CA . ALA A 1 71 ? -7.594 -6.636 14.135 1.00 69.38 71 ALA A CA 1
ATOM 549 C C . ALA A 1 71 ? -7.487 -7.933 13.319 1.00 69.38 71 ALA A C 1
ATOM 551 O O . ALA A 1 71 ? -7.942 -8.979 13.769 1.00 69.38 71 ALA A O 1
ATOM 552 N N . SER A 1 72 ? -6.799 -7.881 12.172 1.00 73.19 72 SER A N 1
ATOM 553 C CA . SER A 1 72 ? -6.482 -9.066 11.371 1.00 73.19 72 SER A CA 1
ATOM 554 C C . SER A 1 72 ? -5.643 -10.084 12.142 1.00 73.19 72 SER A C 1
ATOM 556 O O . SER A 1 72 ? -5.853 -11.278 11.967 1.00 73.19 72 SER A O 1
ATOM 558 N N . TYR A 1 73 ? -4.736 -9.629 13.011 1.00 72.38 73 TYR A N 1
ATOM 559 C CA . TYR A 1 73 ? -3.945 -10.507 13.875 1.00 72.38 73 TYR A CA 1
ATOM 560 C C . TYR A 1 73 ? -4.784 -11.195 14.967 1.00 72.38 73 TYR A C 1
ATOM 562 O O . TYR A 1 73 ? -4.538 -12.355 15.276 1.00 72.38 73 TYR A O 1
ATOM 570 N N . LEU A 1 74 ? -5.769 -10.503 15.549 1.00 68.00 74 LEU A N 1
ATOM 571 C CA . LEU A 1 74 ? -6.552 -11.023 16.680 1.00 68.00 74 LEU A CA 1
ATOM 572 C C . LEU A 1 74 ? -7.763 -11.862 16.270 1.00 68.00 74 LEU A C 1
ATOM 574 O O . LEU A 1 74 ? -8.074 -12.841 16.940 1.00 68.00 74 LEU A O 1
ATOM 578 N N . TYR A 1 75 ? -8.458 -11.470 15.202 1.00 71.25 75 TYR A N 1
ATOM 579 C CA . TYR A 1 75 ? -9.729 -12.087 14.809 1.00 71.25 75 TYR A CA 1
ATOM 580 C C . TYR A 1 75 ? -9.699 -12.738 13.426 1.00 71.25 75 TYR A C 1
ATOM 582 O O . TYR A 1 75 ? -10.584 -13.521 13.103 1.00 71.25 75 TYR A O 1
ATOM 590 N N . GLY A 1 76 ? -8.689 -12.436 12.609 1.00 69.69 76 GLY A N 1
ATOM 591 C CA . GLY A 1 76 ? -8.635 -12.853 11.212 1.00 69.69 76 GLY A CA 1
ATOM 592 C C . GLY A 1 76 ? -9.105 -11.767 10.240 1.00 69.69 76 GLY A C 1
ATOM 593 O O . GLY A 1 76 ? -9.669 -10.731 10.610 1.00 69.69 76 GLY A O 1
ATOM 594 N N . ILE A 1 77 ? -8.791 -11.976 8.959 1.00 70.75 77 ILE A N 1
ATOM 595 C CA . ILE A 1 77 ? -8.994 -10.990 7.884 1.00 70.75 77 ILE A CA 1
ATOM 596 C C . ILE A 1 77 ? -10.479 -10.774 7.562 1.00 70.75 77 ILE A C 1
ATOM 598 O O . ILE A 1 77 ? -10.849 -9.627 7.283 1.00 70.75 77 ILE A O 1
ATOM 602 N N . ASP A 1 78 ? -11.285 -11.833 7.667 1.00 71.12 78 ASP A N 1
ATOM 603 C CA . ASP A 1 78 ? -12.694 -11.879 7.246 1.00 71.12 78 ASP A CA 1
ATOM 604 C C . ASP A 1 78 ? -13.684 -11.818 8.424 1.00 71.12 78 ASP A C 1
ATOM 606 O O . ASP A 1 78 ? -14.869 -12.107 8.277 1.00 71.12 78 ASP A O 1
ATOM 610 N N . ASP A 1 79 ? -13.218 -11.429 9.614 1.00 75.00 79 ASP A N 1
ATOM 611 C CA . ASP A 1 79 ? -14.084 -11.328 10.788 1.00 75.00 79 ASP A CA 1
ATOM 612 C C . ASP A 1 79 ? -14.958 -10.047 10.739 1.00 75.00 79 ASP A C 1
ATOM 614 O O . ASP A 1 79 ? -14.427 -8.947 10.519 1.00 75.00 79 ASP A O 1
ATOM 618 N N . PRO A 1 80 ? -16.279 -10.129 11.008 1.00 72.38 80 PRO A N 1
ATOM 619 C CA . PRO A 1 80 ? -17.191 -8.974 11.040 1.00 72.38 80 PRO A CA 1
ATOM 620 C C . PRO A 1 80 ? -16.746 -7.838 11.979 1.00 72.38 80 PRO A C 1
ATOM 622 O O . PRO A 1 80 ? -17.055 -6.658 11.765 1.00 72.38 80 PRO A O 1
ATOM 625 N N . ARG A 1 81 ? -15.990 -8.177 13.027 1.00 70.06 81 ARG A N 1
ATOM 626 C CA . ARG A 1 81 ? -15.392 -7.225 13.969 1.00 70.06 81 ARG A CA 1
ATOM 627 C C . ARG A 1 81 ? -14.295 -6.404 13.288 1.00 70.06 81 ARG A C 1
ATOM 629 O O . ARG A 1 81 ? -14.230 -5.183 13.440 1.00 70.06 81 ARG A O 1
ATOM 636 N N . THR A 1 82 ? -13.469 -7.038 12.463 1.00 70.31 82 THR A N 1
ATOM 637 C CA . T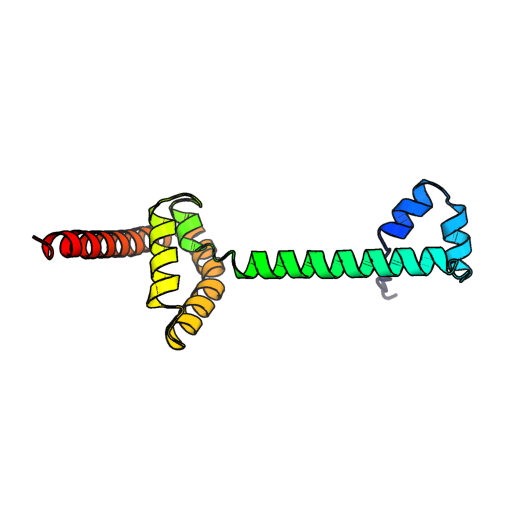HR A 1 82 ? -12.449 -6.345 11.667 1.00 70.31 82 THR A CA 1
ATOM 638 C C . THR A 1 82 ? -13.099 -5.357 10.696 1.00 70.31 82 THR A C 1
ATOM 640 O O . THR A 1 82 ? -12.620 -4.227 10.562 1.00 70.31 82 THR A O 1
ATOM 643 N N . GLU A 1 83 ? -14.228 -5.726 10.088 1.00 72.69 83 GLU A N 1
ATOM 644 C CA . GLU A 1 83 ? -14.959 -4.851 9.165 1.00 72.69 83 GLU A CA 1
ATOM 645 C C . GLU A 1 83 ? -15.590 -3.640 9.874 1.00 72.69 83 GLU A C 1
ATOM 647 O O . GLU A 1 83 ? -15.470 -2.505 9.411 1.00 72.69 83 GLU A O 1
ATOM 652 N N . SER A 1 84 ? -16.155 -3.832 11.068 1.00 73.31 84 SER A N 1
ATOM 653 C CA . SER A 1 84 ? -16.712 -2.733 11.874 1.00 73.31 84 SER A CA 1
ATOM 654 C C . SER A 1 84 ? -15.649 -1.689 12.260 1.00 73.31 84 SER A C 1
ATOM 656 O O . SER A 1 84 ? -15.894 -0.480 12.209 1.00 73.31 84 SER A O 1
ATOM 658 N N . LEU A 1 85 ? -14.428 -2.132 12.582 1.00 73.06 85 LEU A N 1
ATOM 659 C CA . LEU A 1 85 ? -13.291 -1.241 12.849 1.00 73.06 85 LEU A CA 1
ATOM 660 C C . LEU A 1 85 ? -12.838 -0.482 11.594 1.00 73.06 85 LEU A C 1
ATOM 662 O O . LEU A 1 85 ? -12.502 0.704 11.687 1.00 73.06 85 LEU A O 1
ATOM 666 N N . ARG A 1 86 ? -12.850 -1.131 10.419 1.00 74.56 86 ARG A N 1
ATOM 667 C CA . ARG A 1 86 ? -12.563 -0.468 9.133 1.00 74.56 86 ARG A CA 1
ATOM 668 C C . ARG A 1 86 ? -13.580 0.638 8.859 1.00 74.56 86 ARG A C 1
ATOM 670 O O . ARG A 1 86 ? -13.179 1.765 8.570 1.00 74.56 86 ARG A O 1
ATOM 677 N N . GLN A 1 87 ? -14.869 0.365 9.060 1.00 74.81 87 GLN A N 1
ATOM 678 C CA . GLN A 1 87 ? -15.925 1.365 8.894 1.00 74.81 87 GLN A CA 1
ATOM 679 C C . GLN A 1 87 ? -15.789 2.534 9.875 1.00 74.81 87 GLN A C 1
ATOM 681 O O . GLN A 1 87 ? -15.969 3.685 9.478 1.00 74.81 87 GLN A O 1
ATOM 686 N N . PHE A 1 88 ? -15.438 2.274 11.138 1.00 75.81 88 PHE A N 1
ATOM 687 C CA . PHE A 1 88 ? -15.185 3.334 12.116 1.00 75.81 88 PHE A CA 1
ATOM 688 C C . PHE A 1 88 ? -14.008 4.221 11.693 1.00 75.81 88 PHE A C 1
ATOM 690 O O . PHE A 1 88 ? -14.132 5.448 11.683 1.00 75.81 88 PHE A O 1
ATOM 697 N N . ARG A 1 89 ? -12.889 3.626 11.261 1.00 77.00 89 ARG A N 1
ATOM 698 C CA . ARG A 1 89 ? -11.750 4.381 10.724 1.00 77.00 89 ARG A CA 1
ATOM 699 C C . ARG A 1 89 ? -12.173 5.251 9.542 1.00 77.00 89 ARG A C 1
ATOM 701 O O . ARG A 1 89 ? -11.840 6.436 9.502 1.00 77.00 89 ARG A O 1
ATOM 708 N N . ASP A 1 90 ? -12.897 4.673 8.592 1.00 73.25 90 ASP A N 1
ATOM 709 C CA . ASP A 1 90 ? -13.219 5.362 7.348 1.00 73.25 90 ASP A CA 1
ATOM 710 C C . ASP A 1 90 ? -14.260 6.471 7.547 1.00 73.25 90 ASP A C 1
ATOM 712 O O . ASP A 1 90 ? -14.112 7.548 6.973 1.00 73.25 90 ASP A O 1
ATOM 716 N N . LYS A 1 91 ? -15.249 6.267 8.426 1.00 75.94 91 LYS A N 1
ATOM 717 C CA . LYS A 1 91 ? -16.309 7.249 8.706 1.00 75.94 91 LYS A CA 1
ATOM 718 C C . LYS A 1 91 ? -15.930 8.301 9.751 1.00 75.94 91 LYS A C 1
ATOM 720 O O . LYS A 1 91 ? -16.456 9.408 9.692 1.00 75.94 91 LYS A O 1
ATOM 725 N N . LYS A 1 92 ? -15.073 7.979 10.728 1.00 74.25 92 LYS A N 1
ATOM 726 C CA . LYS A 1 92 ? -14.764 8.874 11.863 1.00 74.25 92 LYS A CA 1
ATOM 727 C C . LYS A 1 92 ? -13.327 9.383 11.890 1.00 74.25 92 LYS A C 1
ATOM 729 O O . LYS A 1 92 ? -13.118 10.499 12.345 1.00 74.25 92 LYS A O 1
ATOM 734 N N . LEU A 1 93 ? -12.334 8.627 11.413 1.00 74.31 93 LEU A N 1
ATOM 735 C CA . LEU A 1 93 ? -10.925 9.043 11.511 1.00 74.31 93 LEU A CA 1
ATOM 736 C C . LEU A 1 93 ? -10.408 9.697 10.227 1.00 74.31 93 LEU A C 1
ATOM 738 O O . LEU A 1 93 ? -9.706 10.702 10.300 1.00 74.31 93 LEU A O 1
ATOM 742 N N . LEU A 1 94 ? -10.743 9.167 9.050 1.00 75.75 94 LEU A N 1
ATOM 743 C CA . LEU A 1 94 ? -10.247 9.713 7.779 1.00 75.75 94 LEU A CA 1
ATOM 744 C C . LEU A 1 94 ? -10.729 11.134 7.429 1.00 75.75 94 LEU A C 1
ATOM 746 O O . LEU A 1 94 ? -9.926 11.873 6.847 1.00 75.75 94 LEU A O 1
ATOM 750 N N . PRO A 1 95 ? -11.960 11.566 7.773 1.00 81.69 95 PRO A N 1
ATOM 751 C CA . PRO A 1 95 ? -12.395 12.934 7.492 1.00 81.69 95 PRO A CA 1
ATOM 752 C C . PRO A 1 95 ? -11.522 13.978 8.207 1.00 81.69 95 PRO A C 1
ATOM 754 O O . PRO A 1 95 ? -11.133 14.991 7.619 1.00 81.69 95 PRO A O 1
ATOM 757 N N . HIS A 1 96 ? -11.104 13.696 9.444 1.00 82.19 96 HIS A N 1
ATOM 758 C CA . HIS A 1 96 ? -10.334 14.625 10.269 1.00 82.19 96 HIS A CA 1
ATOM 759 C C . HIS A 1 96 ? -8.816 14.487 10.062 1.00 82.19 96 HIS A C 1
ATOM 761 O O . HIS A 1 96 ? -8.272 13.392 9.924 1.00 82.19 96 HIS A O 1
ATOM 767 N N . LYS A 1 97 ? -8.087 15.614 10.074 1.00 80.81 97 LYS A N 1
ATOM 768 C CA . LYS A 1 97 ? -6.612 15.621 9.951 1.00 80.81 97 LYS A CA 1
ATOM 769 C C . LYS A 1 97 ? -5.933 14.880 11.116 1.00 80.81 97 LYS A C 1
ATOM 771 O O . LYS A 1 97 ? -5.012 14.102 10.885 1.00 80.81 97 LYS A O 1
ATOM 776 N N . ALA A 1 98 ? -6.444 15.044 12.339 1.00 79.62 98 ALA A N 1
ATOM 777 C CA . ALA A 1 98 ? -5.959 14.327 13.522 1.00 79.62 98 ALA A CA 1
ATOM 778 C C . ALA A 1 98 ? -6.174 12.807 13.417 1.00 79.62 98 ALA A C 1
ATOM 780 O O . ALA A 1 98 ? -5.283 12.026 13.743 1.00 79.62 98 ALA A O 1
ATOM 781 N N . GLY A 1 99 ? -7.321 12.375 12.885 1.00 78.81 99 GLY A N 1
ATOM 782 C CA . GLY A 1 99 ? -7.594 10.954 12.685 1.00 78.81 99 GLY A CA 1
ATOM 783 C C . GLY A 1 99 ? -6.677 10.323 11.633 1.00 78.81 99 GLY A C 1
ATOM 784 O O . GLY A 1 99 ? -6.205 9.207 11.833 1.00 78.81 99 GLY A O 1
ATOM 785 N N . ARG A 1 100 ? -6.312 11.051 10.569 1.00 80.69 100 ARG A N 1
ATOM 786 C CA . ARG A 1 100 ? -5.287 10.602 9.605 1.00 80.69 100 ARG A CA 1
ATOM 787 C C . ARG A 1 100 ? -3.914 10.408 10.252 1.00 80.69 100 ARG A C 1
ATOM 789 O O . ARG A 1 100 ? -3.257 9.405 9.976 1.00 80.69 100 ARG A O 1
ATOM 796 N N . PHE A 1 101 ? -3.501 11.326 11.127 1.00 83.00 101 PHE A N 1
ATOM 797 C CA . PHE A 1 101 ? -2.259 11.181 11.890 1.00 83.00 101 PHE A CA 1
ATOM 798 C C . PHE A 1 101 ? -2.309 9.962 12.820 1.00 83.00 101 PHE A C 1
ATOM 800 O O . PHE A 1 101 ? -1.388 9.148 12.801 1.00 83.00 101 PHE A O 1
ATOM 807 N N . PHE A 1 102 ? -3.411 9.775 13.552 1.00 81.88 102 PHE A N 1
ATOM 808 C CA . PHE A 1 102 ? -3.607 8.617 14.428 1.00 81.88 102 PHE A CA 1
ATOM 809 C C . PHE A 1 102 ? -3.528 7.289 13.665 1.00 81.88 102 PHE A C 1
ATOM 811 O O . PHE A 1 102 ? -2.838 6.371 14.096 1.00 81.88 102 PHE A O 1
ATOM 818 N N . VAL A 1 103 ? -4.176 7.195 12.499 1.00 79.50 103 VAL A N 1
ATOM 819 C CA . VAL A 1 103 ? -4.107 6.005 11.635 1.00 79.50 103 VAL A CA 1
ATOM 820 C C . VAL A 1 103 ? -2.675 5.749 11.162 1.00 79.50 103 VAL A C 1
ATOM 822 O O . VAL A 1 103 ? -2.214 4.612 11.196 1.00 79.50 103 VAL A O 1
ATOM 825 N N . SER A 1 104 ? -1.952 6.793 10.751 1.00 78.75 104 SER A N 1
ATOM 826 C CA . SER A 1 104 ? -0.553 6.670 10.322 1.00 78.75 104 SER A CA 1
ATOM 827 C C . SER A 1 104 ? 0.354 6.181 11.457 1.00 78.75 104 SER A C 1
ATOM 829 O O . SER A 1 104 ? 1.122 5.234 11.278 1.00 78.75 104 SER A O 1
ATOM 831 N N . ALA A 1 105 ? 0.212 6.765 12.652 1.00 81.44 105 ALA A N 1
ATOM 832 C CA . ALA A 1 105 ? 0.930 6.336 13.846 1.00 81.44 105 ALA A CA 1
ATOM 833 C C . ALA A 1 105 ? 0.600 4.879 14.198 1.00 81.44 105 ALA A C 1
ATOM 835 O O . ALA A 1 105 ? 1.517 4.085 14.385 1.00 81.44 105 ALA A O 1
ATOM 836 N N . TYR A 1 106 ? -0.684 4.509 14.184 1.00 79.81 106 TYR A N 1
ATOM 837 C CA . TYR A 1 106 ? -1.155 3.138 14.388 1.00 79.81 106 TYR A CA 1
ATOM 838 C C . TYR A 1 106 ? -0.482 2.148 13.433 1.00 79.81 106 TYR A C 1
ATOM 840 O O . TYR A 1 106 ? 0.058 1.142 13.881 1.00 79.81 106 TYR A O 1
ATOM 848 N N . TYR A 1 107 ? -0.459 2.423 12.127 1.00 76.56 107 TYR A N 1
ATOM 849 C CA . TYR A 1 107 ? 0.155 1.511 11.156 1.00 76.56 107 TYR A CA 1
ATOM 850 C C . TYR A 1 107 ? 1.672 1.404 11.313 1.00 76.56 107 TYR A C 1
ATOM 852 O O . TYR A 1 107 ? 2.249 0.362 11.008 1.00 76.56 107 TYR A O 1
ATOM 860 N N . ARG A 1 108 ? 2.318 2.459 11.812 1.00 80.69 108 ARG A N 1
ATOM 861 C CA . ARG A 1 108 ? 3.762 2.479 12.044 1.00 80.69 108 ARG A CA 1
ATOM 862 C C . ARG A 1 108 ? 4.159 1.754 13.329 1.00 80.69 108 ARG A C 1
ATOM 864 O O . ARG A 1 108 ? 5.190 1.090 13.349 1.00 80.69 108 ARG A O 1
ATOM 871 N N . THR A 1 109 ? 3.346 1.848 14.379 1.00 80.69 109 THR A N 1
ATOM 872 C CA . THR A 1 109 ? 3.602 1.190 15.671 1.00 80.69 109 THR A CA 1
ATOM 873 C C . THR A 1 109 ? 3.043 -0.228 15.736 1.00 80.69 109 THR A C 1
ATOM 875 O O . THR A 1 109 ? 3.567 -1.055 16.477 1.00 80.69 109 THR A O 1
ATOM 878 N N . SER A 1 110 ? 2.035 -0.556 14.928 1.00 79.06 110 SER A N 1
ATOM 879 C CA . SER A 1 110 ? 1.403 -1.875 14.901 1.00 79.06 110 SER A CA 1
ATOM 880 C C . SER A 1 110 ? 2.367 -3.060 14.753 1.00 79.06 110 SER A C 1
ATOM 882 O O . SER A 1 110 ? 2.190 -4.010 15.516 1.00 79.06 110 SER A O 1
ATOM 884 N N . PRO A 1 111 ? 3.347 -3.084 13.825 1.00 77.19 111 PRO A N 1
ATOM 885 C CA . PRO A 1 111 ? 4.259 -4.225 13.720 1.00 77.19 111 PRO A CA 1
ATOM 886 C C . PRO A 1 111 ? 5.100 -4.408 14.990 1.00 77.19 111 PRO A C 1
ATOM 888 O O . PRO A 1 111 ? 5.364 -5.536 15.393 1.00 77.19 111 PRO A O 1
ATOM 891 N N . PHE A 1 112 ? 5.457 -3.316 15.668 1.00 81.12 112 PHE A N 1
ATOM 892 C CA . PHE A 1 112 ? 6.171 -3.367 16.942 1.00 81.12 112 PHE A CA 1
ATOM 893 C C . PHE A 1 112 ? 5.278 -3.880 18.079 1.00 81.12 112 PHE A C 1
ATOM 895 O O . PHE A 1 112 ? 5.692 -4.707 18.883 1.00 81.12 112 PHE A O 1
ATOM 902 N N . ILE A 1 113 ? 4.016 -3.451 18.121 1.00 77.19 113 ILE A N 1
ATOM 903 C CA . ILE A 1 113 ? 3.051 -3.924 19.122 1.00 77.19 113 ILE A CA 1
ATOM 904 C C . ILE A 1 113 ? 2.786 -5.426 18.959 1.00 77.19 113 ILE A C 1
ATOM 906 O O . ILE A 1 113 ? 2.708 -6.135 19.958 1.00 77.19 113 ILE A O 1
ATOM 910 N N . ILE A 1 114 ? 2.685 -5.928 17.724 1.00 79.12 114 ILE A N 1
ATOM 911 C CA . ILE A 1 114 ? 2.448 -7.356 17.459 1.00 79.12 114 ILE A CA 1
ATOM 912 C C . ILE A 1 114 ? 3.648 -8.202 17.890 1.00 79.12 114 ILE A C 1
ATOM 914 O O . ILE A 1 114 ? 3.457 -9.221 18.550 1.00 79.12 114 ILE A O 1
ATOM 918 N N . THR A 1 115 ? 4.879 -7.780 17.590 1.00 80.06 115 THR A N 1
ATOM 919 C CA . THR A 1 115 ? 6.073 -8.520 18.034 1.00 80.06 115 THR A CA 1
ATOM 920 C C . THR A 1 115 ? 6.211 -8.519 19.558 1.00 80.06 115 THR A C 1
ATOM 922 O O . THR A 1 115 ? 6.588 -9.536 20.142 1.00 80.06 115 THR A O 1
ATOM 925 N N . LEU A 1 116 ? 5.836 -7.424 20.227 1.00 81.50 116 LEU A N 1
ATOM 926 C CA . LEU A 1 116 ? 5.744 -7.372 21.689 1.00 81.50 116 LEU A CA 1
ATOM 927 C C . LEU A 1 116 ? 4.628 -8.276 22.236 1.00 81.50 116 LEU A C 1
ATOM 929 O O . LEU A 1 116 ? 4.839 -8.969 23.229 1.00 81.50 116 LEU A O 1
ATOM 933 N N . ALA A 1 117 ? 3.465 -8.314 21.584 1.00 75.88 117 ALA A N 1
ATOM 934 C CA . ALA A 1 117 ? 2.338 -9.161 21.974 1.00 75.88 117 ALA A CA 1
ATOM 935 C C . ALA A 1 117 ? 2.626 -10.659 21.795 1.00 75.88 117 ALA A C 1
ATOM 937 O O . ALA A 1 117 ? 2.135 -11.471 22.573 1.00 75.88 117 ALA A O 1
ATOM 938 N N . GLN A 1 118 ? 3.445 -11.033 20.809 1.00 75.88 118 GLN A N 1
ATOM 939 C CA . GLN A 1 118 ? 3.921 -12.410 20.647 1.00 75.88 118 GLN A CA 1
ATOM 940 C C . GLN A 1 118 ? 4.868 -12.829 21.775 1.00 75.88 118 GLN A C 1
ATOM 942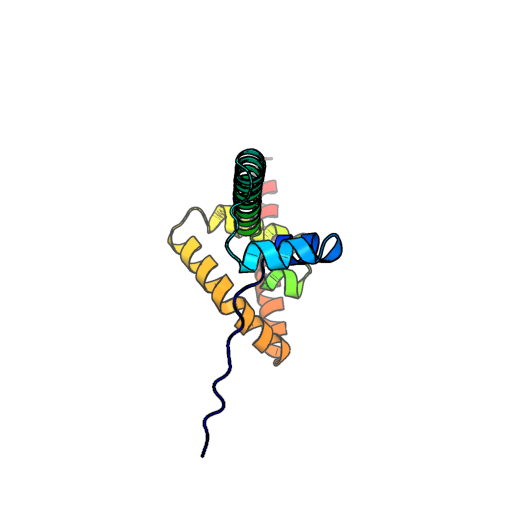 O O . GLN A 1 118 ? 4.838 -13.977 22.206 1.00 75.88 118 GLN A O 1
ATOM 947 N N . LYS A 1 119 ? 5.688 -11.900 22.281 1.00 80.75 119 LYS A N 1
ATOM 948 C CA . LYS A 1 119 ? 6.599 -12.163 23.405 1.00 80.75 119 LYS A CA 1
ATOM 949 C C . LYS A 1 119 ? 5.912 -12.112 24.773 1.00 80.75 119 LYS A C 1
ATOM 951 O O . LYS A 1 119 ? 6.389 -12.749 25.704 1.00 80.75 119 LYS A O 1
ATOM 956 N N . SER A 1 120 ? 4.820 -11.358 24.912 1.00 77.31 120 SER A N 1
ATOM 957 C CA . SER A 1 120 ? 4.114 -11.149 26.181 1.00 77.31 120 SER A CA 1
ATOM 958 C C . SER A 1 120 ? 2.627 -11.483 26.073 1.00 77.31 120 SER A C 1
ATOM 960 O O . SER A 1 120 ? 1.840 -10.760 25.456 1.00 77.31 120 SER A O 1
ATOM 962 N N . SER A 1 121 ? 2.211 -12.536 26.781 1.00 78.00 121 SER A N 1
ATOM 963 C CA . SER A 1 121 ? 0.805 -12.945 26.897 1.00 78.00 121 SER A CA 1
ATOM 964 C C . SER A 1 121 ? -0.080 -11.876 27.556 1.00 78.00 121 SER A C 1
ATOM 966 O O . SER A 1 121 ? -1.282 -11.817 27.293 1.00 78.00 121 SER A O 1
ATOM 968 N N . MET A 1 122 ? 0.504 -10.987 28.366 1.00 81.31 122 MET A N 1
ATOM 969 C CA . MET A 1 122 ? -0.208 -9.890 29.023 1.00 81.31 122 MET A CA 1
ATOM 970 C C . MET A 1 122 ? -0.649 -8.815 28.020 1.00 81.31 122 MET A C 1
ATOM 972 O O . MET A 1 122 ? -1.796 -8.372 28.062 1.00 81.31 122 MET A O 1
ATOM 976 N N . ILE A 1 123 ? 0.219 -8.446 27.072 1.00 79.25 123 ILE A N 1
ATOM 977 C CA . ILE A 1 123 ? -0.105 -7.462 26.025 1.00 79.25 123 ILE A CA 1
ATOM 978 C C . ILE A 1 123 ? -1.194 -8.012 25.101 1.00 79.25 123 ILE A C 1
ATOM 980 O O . ILE A 1 123 ? -2.120 -7.289 24.738 1.00 79.25 123 ILE A O 1
ATOM 984 N N . ASN A 1 124 ? -1.135 -9.306 24.774 1.00 77.44 124 ASN A N 1
ATOM 985 C CA . ASN A 1 124 ? -2.171 -9.960 23.979 1.00 77.44 124 ASN A CA 1
ATOM 986 C C . ASN A 1 124 ? -3.545 -9.944 24.684 1.00 77.44 124 ASN A C 1
ATOM 988 O O . ASN A 1 124 ? -4.568 -9.654 24.060 1.00 77.44 124 ASN A O 1
ATOM 992 N N . LYS A 1 125 ? -3.585 -10.185 26.003 1.00 80.56 125 LYS A N 1
ATOM 993 C CA . LYS A 1 125 ? -4.819 -10.051 26.798 1.00 80.56 125 LYS A CA 1
ATOM 994 C C . LYS A 1 125 ? -5.330 -8.612 26.816 1.00 80.56 125 LYS A C 1
ATOM 996 O O . LYS A 1 125 ? -6.515 -8.399 26.592 1.00 80.56 125 LYS A O 1
ATOM 1001 N N . LEU A 1 126 ? -4.450 -7.629 27.017 1.00 82.94 126 LEU A N 1
ATOM 1002 C CA . LEU A 1 126 ? -4.825 -6.212 27.021 1.00 82.94 126 LEU A CA 1
ATOM 1003 C C . LEU A 1 126 ? -5.432 -5.783 25.677 1.00 82.94 126 LEU A C 1
ATOM 1005 O O . LEU A 1 126 ? -6.467 -5.123 25.651 1.00 82.94 126 LEU A O 1
ATOM 1009 N N . LEU A 1 127 ? -4.820 -6.204 24.568 1.00 77.69 127 LEU A N 1
ATOM 1010 C CA . LEU A 1 127 ? -5.316 -5.973 23.212 1.00 77.69 127 LEU A CA 1
ATOM 1011 C C . LEU A 1 127 ? -6.708 -6.578 22.998 1.00 77.69 127 LEU A C 1
ATOM 1013 O O . LEU A 1 127 ? -7.609 -5.883 22.530 1.00 77.69 127 LEU A O 1
ATOM 1017 N N . ASN A 1 128 ? -6.901 -7.840 23.387 1.00 78.38 128 ASN A N 1
ATOM 1018 C CA . ASN A 1 128 ? -8.205 -8.498 23.305 1.00 78.38 128 ASN A CA 1
ATOM 1019 C C . ASN A 1 128 ? -9.264 -7.776 24.147 1.00 78.38 128 ASN A C 1
ATOM 1021 O O . ASN A 1 128 ? -10.359 -7.515 23.654 1.00 78.38 128 ASN A O 1
ATOM 1025 N N . THR A 1 129 ? -8.944 -7.396 25.385 1.00 81.50 129 THR A N 1
ATOM 1026 C CA . THR A 1 129 ? -9.870 -6.669 26.265 1.00 81.50 129 THR A CA 1
ATOM 1027 C C . THR A 1 129 ? -10.217 -5.290 25.708 1.00 81.50 129 THR A C 1
ATOM 1029 O O . THR A 1 129 ? -11.389 -4.920 25.681 1.00 81.50 129 THR A O 1
ATOM 1032 N N . ALA A 1 130 ? -9.227 -4.542 25.214 1.00 77.88 130 ALA A N 1
ATOM 1033 C CA . ALA A 1 130 ? -9.436 -3.214 24.649 1.00 77.88 130 ALA A CA 1
ATOM 1034 C C . ALA A 1 130 ? -10.336 -3.260 23.408 1.00 77.88 130 ALA A C 1
ATOM 1036 O O . ALA A 1 130 ? -11.266 -2.461 23.294 1.00 77.88 130 ALA A O 1
ATOM 1037 N N . ILE A 1 131 ? -10.106 -4.210 22.494 1.00 74.88 131 ILE A N 1
ATOM 1038 C CA . ILE A 1 131 ? -10.929 -4.316 21.287 1.00 74.88 131 ILE A CA 1
ATOM 1039 C C . ILE A 1 131 ? -12.309 -4.895 21.597 1.00 74.88 131 ILE A C 1
ATOM 1041 O O . ILE A 1 131 ? -13.287 -4.397 21.048 1.00 74.88 131 ILE A O 1
ATOM 1045 N N . ASN A 1 132 ? -12.427 -5.861 22.512 1.00 76.56 132 ASN A N 1
ATOM 1046 C CA . ASN A 1 132 ? -13.730 -6.360 22.954 1.00 76.56 132 ASN A CA 1
ATOM 1047 C C . ASN A 1 132 ? -14.556 -5.252 23.624 1.00 76.56 132 ASN A C 1
ATOM 1049 O O . ASN A 1 132 ? -15.731 -5.105 23.303 1.00 76.56 132 ASN A O 1
ATOM 1053 N N . GLY A 1 133 ? -13.950 -4.421 24.477 1.00 77.88 133 GLY A N 1
ATOM 1054 C CA . GLY A 1 133 ? -14.625 -3.268 25.083 1.00 77.88 133 GLY A CA 1
ATOM 1055 C C . GLY A 1 133 ? -15.011 -2.190 24.064 1.00 77.88 133 GLY A C 1
ATOM 1056 O O . GLY A 1 133 ? -16.046 -1.538 24.188 1.00 77.88 133 GLY A O 1
ATOM 1057 N N . PHE A 1 134 ? -14.208 -2.013 23.013 1.00 74.50 134 PHE A N 1
ATOM 1058 C CA . PHE A 1 134 ? -14.551 -1.115 21.913 1.00 74.50 134 PHE A CA 1
ATOM 1059 C C . PHE A 1 134 ? -15.687 -1.681 21.043 1.00 74.50 134 PHE A C 1
ATOM 1061 O O . PHE A 1 134 ? -16.591 -0.948 20.643 1.00 74.50 134 PHE A O 1
ATOM 1068 N N . MET A 1 135 ? -15.675 -2.993 20.797 1.00 70.31 135 MET A N 1
ATOM 1069 C CA . MET A 1 135 ? -16.707 -3.737 20.071 1.00 70.31 135 MET A CA 1
ATOM 1070 C C . MET A 1 135 ? -18.060 -3.681 20.768 1.00 70.31 135 MET A C 1
ATOM 1072 O O . MET A 1 135 ? -19.055 -3.388 20.110 1.00 70.31 135 MET A O 1
ATOM 1076 N N . THR A 1 136 ? -18.111 -3.939 22.078 1.00 75.12 136 THR A N 1
ATOM 1077 C CA . THR A 1 136 ? -19.362 -3.873 22.850 1.00 75.12 136 THR A CA 1
ATOM 1078 C C . THR A 1 136 ? -19.953 -2.475 22.777 1.00 75.12 136 THR A C 1
ATOM 1080 O O . THR A 1 136 ? -21.112 -2.319 22.408 1.00 75.12 136 THR A O 1
ATOM 1083 N N . LYS A 1 137 ? -19.121 -1.446 22.957 1.00 71.44 137 LYS A N 1
ATOM 1084 C CA . LYS A 1 137 ? -19.550 -0.049 22.866 1.00 71.44 137 LYS A CA 1
ATOM 1085 C C . LYS A 1 137 ? -20.063 0.331 21.472 1.00 71.44 137 LYS A C 1
ATOM 1087 O O . LYS A 1 137 ? -21.039 1.066 21.364 1.00 71.44 137 LYS A O 1
ATOM 1092 N N . ILE A 1 138 ? -19.454 -0.181 20.397 1.00 67.81 138 ILE A N 1
ATOM 1093 C CA . ILE A 1 138 ? -19.964 -0.001 19.025 1.00 67.81 138 ILE A CA 1
ATOM 1094 C C . ILE A 1 138 ? -21.301 -0.722 18.831 1.00 67.81 138 ILE A C 1
ATOM 1096 O O . ILE A 1 138 ? -22.214 -0.156 18.229 1.00 67.81 138 ILE A O 1
ATOM 1100 N N . LYS A 1 139 ? -21.427 -1.955 19.328 1.00 64.38 139 LYS A N 1
ATOM 1101 C CA . LYS A 1 139 ? -22.654 -2.752 19.213 1.00 64.38 139 LYS A CA 1
ATOM 1102 C C . LYS A 1 139 ? -23.813 -2.078 19.951 1.00 64.38 139 LYS A C 1
ATOM 1104 O O . LYS A 1 139 ? -24.898 -1.972 19.387 1.00 64.38 139 LYS A O 1
ATOM 1109 N N . ASP A 1 140 ? -23.550 -1.526 21.132 1.00 64.00 140 ASP A N 1
ATOM 1110 C CA . ASP A 1 140 ? -24.526 -0.782 21.933 1.00 64.00 140 ASP A CA 1
ATOM 1111 C C . ASP A 1 140 ? -24.946 0.531 21.265 1.00 64.00 140 ASP A C 1
ATOM 1113 O O . ASP A 1 140 ? -26.132 0.856 21.228 1.00 64.00 140 ASP A O 1
ATOM 1117 N N . LEU A 1 141 ? -24.007 1.260 20.651 1.00 61.25 141 LEU A N 1
ATOM 1118 C CA . LEU A 1 141 ? -24.321 2.464 19.873 1.00 61.25 141 LEU A CA 1
ATOM 1119 C C . LEU A 1 141 ? -25.199 2.161 18.651 1.00 61.25 141 LEU A C 1
ATOM 1121 O O . LEU A 1 141 ? -26.042 2.979 18.286 1.00 61.25 141 LEU A O 1
ATOM 1125 N N . ASN A 1 142 ? -25.013 1.002 18.017 1.00 57.59 142 ASN A N 1
ATOM 1126 C CA . ASN A 1 142 ? -25.820 0.592 16.868 1.00 57.59 142 ASN A CA 1
ATOM 1127 C C . ASN A 1 142 ? -27.212 0.095 17.297 1.00 57.59 142 ASN A C 1
ATOM 1129 O O . ASN A 1 142 ? -28.198 0.366 16.619 1.00 57.59 142 ASN A O 1
ATOM 1133 N N . ASN A 1 143 ? -27.308 -0.574 18.449 1.00 56.62 143 ASN A N 1
ATOM 1134 C CA . ASN A 1 143 ? -28.572 -1.067 18.996 1.00 56.62 143 ASN A CA 1
ATOM 1135 C C . ASN A 1 143 ? -29.463 0.075 19.525 1.00 56.62 143 ASN A C 1
ATOM 1137 O O . ASN A 1 143 ? -30.678 0.044 19.364 1.00 56.62 143 ASN A O 1
ATOM 1141 N N . ASN A 1 144 ? -28.864 1.131 20.085 1.00 54.12 144 ASN A N 1
ATOM 1142 C CA . ASN A 1 144 ? -29.595 2.311 20.560 1.00 54.12 144 ASN A CA 1
ATOM 1143 C C . ASN A 1 144 ? -30.163 3.161 19.403 1.00 54.12 144 ASN A C 1
ATOM 1145 O O . ASN A 1 144 ? -31.178 3.832 19.552 1.00 54.12 144 ASN A O 1
ATOM 1149 N N . LYS A 1 145 ? -29.558 3.083 18.211 1.00 50.25 145 LYS A N 1
ATOM 1150 C CA . LYS A 1 145 ? -30.051 3.776 17.013 1.00 50.25 145 LYS A CA 1
ATOM 1151 C C . LYS A 1 145 ? -31.324 3.152 16.428 1.00 50.25 145 LYS A C 1
ATOM 1153 O O . LYS A 1 145 ? -32.147 3.877 15.894 1.00 50.25 145 LYS A O 1
ATOM 1158 N N . ASN A 1 146 ? -31.517 1.841 16.591 1.00 49.03 146 ASN A N 1
ATOM 1159 C CA . ASN A 1 146 ? -32.728 1.131 16.152 1.00 49.03 146 ASN A CA 1
ATOM 1160 C C . ASN A 1 146 ? -33.938 1.326 17.085 1.00 49.03 146 ASN A C 1
ATOM 1162 O O . ASN A 1 146 ? -35.014 0.822 16.790 1.00 49.03 146 ASN A O 1
ATOM 1166 N N . LYS A 1 147 ? -33.774 2.028 18.213 1.00 47.44 147 LYS A N 1
ATOM 1167 C CA . LYS A 1 147 ? -34.850 2.311 19.178 1.00 47.44 147 LYS A CA 1
ATOM 1168 C C . LYS A 1 147 ? -35.431 3.726 19.062 1.00 47.44 147 LYS A C 1
ATOM 1170 O O . LYS A 1 147 ? -36.319 4.060 19.834 1.00 47.44 147 LYS A O 1
ATOM 1175 N N . GLY A 1 148 ? -34.905 4.549 18.150 1.00 42.59 148 GLY A N 1
ATOM 1176 C CA . GLY A 1 148 ? -35.305 5.950 17.963 1.00 42.59 148 GLY A CA 1
ATOM 1177 C C . GLY A 1 148 ? -36.194 6.228 16.746 1.00 42.59 148 GLY A C 1
ATOM 1178 O O . GLY A 1 148 ? -36.574 7.377 16.571 1.00 42.59 148 GLY A O 1
ATOM 1179 N N . ASP A 1 149 ? -36.515 5.211 15.939 1.00 44.03 149 ASP A N 1
ATOM 1180 C CA . ASP A 1 149 ? -37.435 5.296 14.789 1.00 44.03 149 ASP A CA 1
ATOM 1181 C C . ASP A 1 149 ? -38.618 4.321 14.987 1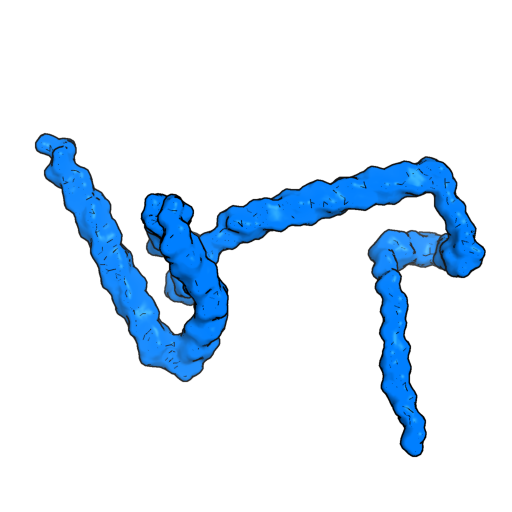.00 44.03 149 ASP A C 1
ATOM 1183 O O . ASP A 1 149 ? -38.861 3.415 14.188 1.00 44.03 149 ASP A O 1
ATOM 1187 N N . SER A 1 150 ? -39.329 4.450 16.108 1.00 40.38 150 SER A N 1
ATOM 1188 C CA . SER A 1 150 ? -40.667 3.868 16.303 1.00 40.38 150 SER A CA 1
ATOM 1189 C C . SER A 1 150 ? -41.618 4.938 16.801 1.00 40.38 150 SER A C 1
ATOM 1191 O O . SER A 1 150 ? -41.193 5.707 17.693 1.00 40.38 150 SER A O 1
#